Protein AF-A0A9P7GLA0-F1 (afdb_monomer)

InterPro domains:
  IPR029021 Protein-tyrosine phosphatase-like [G3DSA:3.90.190.10] (1-59)

Radius of gyration: 13.98 Å; Cα contacts (8 Å, |Δi|>4): 39; chains: 1; bounding box: 35×22×36 Å

Nearest PDB structures (foldseek):
  4ki9-assembly1_A  TM=9.253E-01  e=3.858E-02  Homo sapiens
  4jnb-assembly1_A  TM=8.657E-01  e=3.404E-01  Homo sapiens

Foldseek 3Di:
DLVVLDAPVVVVVVVCVVPVPDDDDPVVVVVSNLCVVCVNDQDCPDPSNVVVVVVVVVVCVVVVND

Sequence (66 aa):
MWRDRVGFSEALDVVRSAREQIWLNGGFLEQLTVFQLCQYSPSLENGHYASWRVKTDRQLKAAGLR

pLDDT: mean 93.88, std 3.94, range [75.38, 98.44]

Organism: NCBI:txid117069

Structure (mmCIF, N/CA/C/O backbone):
data_AF-A0A9P7GLA0-F1
#
_entry.id   AF-A0A9P7GLA0-F1
#
loop_
_atom_site.group_PDB
_atom_site.id
_atom_site.type_symbol
_atom_site.label_atom_id
_atom_site.label_alt_id
_atom_site.label_comp_id
_atom_site.label_asym_id
_atom_site.label_entity_id
_atom_site.label_seq_id
_atom_site.pdbx_PDB_ins_code
_atom_site.Cartn_x
_atom_site.Cartn_y
_atom_site.Cartn_z
_atom_site.occupancy
_atom_site.B_iso_or_equiv
_atom_site.auth_seq_id
_atom_site.auth_comp_id
_atom_site.auth_asym_id
_atom_site.auth_atom_id
_atom_site.pdbx_PDB_model_num
ATOM 1 N N . MET A 1 1 ? -11.056 1.961 2.854 1.00 88.06 1 MET A N 1
ATOM 2 C CA . MET A 1 1 ? -10.284 2.675 1.8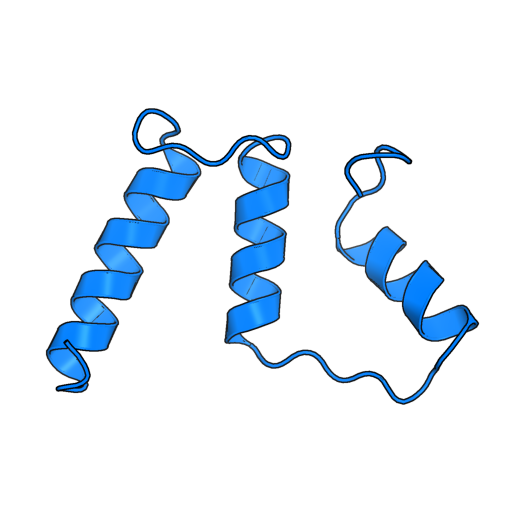04 1.00 88.06 1 MET A CA 1
ATOM 3 C C . MET A 1 1 ? -11.084 2.857 0.514 1.00 88.06 1 MET A C 1
ATOM 5 O O . MET A 1 1 ? -11.599 3.940 0.314 1.00 88.06 1 MET A O 1
ATOM 9 N N . TRP A 1 2 ? -11.258 1.845 -0.350 1.00 88.06 2 TRP A N 1
ATOM 10 C CA . TRP A 1 2 ? -11.960 2.032 -1.640 1.00 88.06 2 TRP A CA 1
ATOM 11 C C . TRP A 1 2 ? -13.449 2.391 -1.497 1.00 88.06 2 TRP A C 1
ATOM 13 O O . TRP A 1 2 ? -13.907 3.348 -2.117 1.00 88.06 2 TRP A O 1
ATOM 23 N N . ARG A 1 3 ? -14.181 1.656 -0.649 1.00 90.81 3 ARG A N 1
ATOM 24 C CA . ARG A 1 3 ? -15.611 1.886 -0.385 1.00 90.81 3 ARG A CA 1
ATOM 25 C C . ARG A 1 3 ? -15.859 3.240 0.284 1.00 90.81 3 ARG A C 1
ATOM 27 O O . ARG A 1 3 ? -16.633 4.035 -0.230 1.00 90.81 3 ARG A O 1
ATOM 34 N N . ASP A 1 4 ? -15.153 3.500 1.381 1.00 88.94 4 ASP A N 1
ATOM 35 C CA . ASP A 1 4 ? -15.399 4.673 2.240 1.00 88.94 4 ASP A CA 1
ATOM 36 C C . ASP A 1 4 ? -14.539 5.892 1.868 1.00 88.94 4 ASP A C 1
ATOM 38 O O . ASP A 1 4 ? -14.588 6.916 2.532 1.00 88.94 4 ASP A O 1
ATOM 42 N N . ARG A 1 5 ? -13.718 5.780 0.814 1.00 89.06 5 ARG A N 1
ATOM 43 C CA . ARG A 1 5 ? -12.803 6.821 0.298 1.00 89.06 5 ARG A CA 1
ATOM 44 C C . ARG A 1 5 ? -11.803 7.393 1.311 1.00 89.06 5 ARG A C 1
ATOM 46 O O . ARG A 1 5 ? -11.191 8.422 1.053 1.00 89.06 5 ARG A O 1
ATOM 53 N N . VAL A 1 6 ? -11.557 6.659 2.388 1.00 92.88 6 VAL A N 1
ATOM 54 C CA . VAL A 1 6 ? -10.571 6.977 3.429 1.00 92.88 6 VAL A CA 1
ATOM 55 C C . VAL A 1 6 ? -9.148 6.579 3.038 1.00 92.88 6 VAL A C 1
ATOM 57 O O . VAL A 1 6 ? -8.941 5.583 2.334 1.00 92.88 6 VAL A O 1
ATOM 60 N N . GLY A 1 7 ? -8.163 7.322 3.544 1.00 91.00 7 GLY A N 1
ATOM 61 C CA . GLY A 1 7 ? -6.747 6.981 3.406 1.00 91.00 7 GLY A CA 1
ATOM 62 C C . GLY A 1 7 ? -6.341 5.752 4.229 1.00 91.00 7 GLY A C 1
ATOM 63 O O . GLY A 1 7 ? -7.113 5.220 5.025 1.00 91.00 7 GLY A O 1
ATOM 64 N N . PHE A 1 8 ? -5.103 5.297 4.045 1.00 91.19 8 PHE A N 1
ATOM 65 C CA . PHE A 1 8 ? -4.548 4.120 4.710 1.00 91.19 8 PHE A CA 1
ATOM 66 C C . PHE A 1 8 ? -4.530 4.283 6.233 1.00 91.19 8 PHE A C 1
ATOM 68 O O . PHE A 1 8 ? -4.981 3.382 6.932 1.00 91.19 8 PHE A O 1
ATOM 75 N N . SER A 1 9 ? -4.059 5.433 6.732 1.00 90.75 9 SER A N 1
ATOM 76 C CA . SER A 1 9 ? -3.999 5.703 8.177 1.00 90.75 9 SER A CA 1
ATOM 77 C C . SER A 1 9 ? -5.381 5.596 8.817 1.00 90.75 9 SER A C 1
ATOM 79 O O . SER A 1 9 ? -5.569 4.834 9.755 1.00 90.75 9 SER A O 1
ATOM 81 N N . GLU A 1 10 ? -6.369 6.278 8.240 1.00 94.06 10 GLU A N 1
ATOM 82 C CA . GLU A 1 10 ? -7.743 6.274 8.744 1.00 94.06 10 GLU A CA 1
ATOM 83 C C . GLU A 1 10 ? -8.383 4.880 8.657 1.00 94.06 10 GLU A C 1
ATOM 85 O O . GLU A 1 10 ? -9.023 4.421 9.599 1.00 94.06 10 GLU A O 1
ATOM 90 N N . ALA A 1 11 ? -8.156 4.145 7.563 1.00 93.38 11 ALA A N 1
ATOM 91 C CA . ALA A 1 11 ? -8.620 2.765 7.459 1.00 93.38 11 ALA A CA 1
ATOM 92 C C . ALA A 1 11 ? -7.987 1.848 8.515 1.00 93.38 11 ALA A C 1
ATOM 94 O O . ALA A 1 11 ? -8.654 0.942 9.016 1.00 93.38 11 ALA A O 1
ATOM 95 N N . LEU A 1 12 ? -6.714 2.065 8.852 1.00 91.56 12 LEU A N 1
ATOM 96 C CA . LEU A 1 12 ? -6.036 1.304 9.892 1.00 91.56 12 LEU A CA 1
ATOM 97 C C . LEU A 1 12 ? -6.614 1.617 11.274 1.00 91.56 12 LEU A C 1
ATOM 99 O O . LEU A 1 12 ? -6.789 0.696 12.067 1.00 91.56 12 LEU A O 1
ATOM 103 N N . ASP A 1 13 ? -6.967 2.873 11.538 1.00 92.25 13 ASP A N 1
ATOM 104 C CA . ASP A 1 13 ? -7.603 3.281 12.792 1.00 92.25 13 ASP A CA 1
ATOM 105 C C . ASP A 1 13 ? -9.001 2.662 12.943 1.00 92.25 13 ASP A C 1
ATOM 107 O O . ASP A 1 13 ? -9.333 2.144 14.010 1.00 92.25 13 ASP A O 1
ATOM 111 N N . VAL A 1 14 ? -9.787 2.595 11.860 1.00 93.25 14 VAL A N 1
ATOM 112 C CA . VAL A 1 14 ? -11.078 1.877 11.836 1.00 93.25 14 VAL A CA 1
ATOM 113 C C . VAL A 1 14 ? -10.900 0.389 12.141 1.00 93.25 14 VAL A C 1
ATOM 115 O O . VAL A 1 14 ? -11.678 -0.200 12.885 1.00 93.25 14 VAL A O 1
ATOM 118 N N . VAL A 1 15 ? -9.871 -0.247 11.585 1.00 92.56 15 VAL A N 1
ATOM 119 C CA . VAL A 1 15 ? -9.601 -1.663 11.857 1.00 92.56 15 VAL A CA 1
ATOM 120 C C . VAL A 1 15 ? -9.129 -1.867 13.301 1.00 92.56 15 VAL A C 1
ATOM 122 O O . VAL A 1 15 ? -9.555 -2.817 13.957 1.00 92.56 15 VAL A O 1
ATOM 125 N N . ARG A 1 16 ? -8.286 -0.968 13.817 1.00 92.12 16 ARG A N 1
ATOM 126 C CA . ARG A 1 16 ? -7.763 -1.021 15.188 1.00 92.12 16 ARG A CA 1
ATOM 127 C C . ARG A 1 16 ? -8.832 -0.778 16.243 1.00 92.12 16 ARG A C 1
ATOM 129 O O . ARG A 1 16 ? -8.761 -1.401 17.296 1.00 92.12 16 ARG A O 1
ATOM 136 N N . SER A 1 17 ? -9.834 0.054 15.958 1.00 92.56 17 SER A N 1
ATOM 137 C CA . SER A 1 17 ? -10.962 0.260 16.873 1.00 92.56 17 SER A CA 1
ATOM 138 C C . SER A 1 17 ? -11.803 -1.009 17.052 1.00 92.56 17 SER A C 1
ATOM 140 O O . SER A 1 17 ? -12.340 -1.243 18.131 1.00 92.56 17 SER A O 1
ATOM 142 N N . ALA A 1 18 ? -11.868 -1.865 16.026 1.00 94.25 18 ALA A N 1
ATOM 143 C CA . ALA A 1 18 ? -12.515 -3.174 16.103 1.00 94.25 18 ALA A CA 1
ATOM 144 C C . ALA A 1 18 ? -11.580 -4.279 16.629 1.00 94.25 18 ALA A C 1
ATOM 146 O O . ALA A 1 18 ? -12.040 -5.251 17.230 1.00 94.25 18 ALA A O 1
ATOM 147 N N . ARG A 1 19 ? -10.270 -4.166 16.383 1.00 92.50 19 ARG A N 1
ATOM 148 C CA . ARG A 1 19 ? -9.260 -5.132 16.823 1.00 92.50 19 ARG A CA 1
ATOM 149 C C . ARG A 1 19 ? -7.904 -4.461 17.022 1.00 92.50 19 ARG A C 1
ATOM 151 O O . ARG A 1 19 ? -7.114 -4.329 16.091 1.00 92.50 19 ARG A O 1
ATOM 158 N N . GLU A 1 20 ? -7.605 -4.125 18.269 1.00 85.19 20 GLU A N 1
ATOM 159 C CA . GLU A 1 20 ? -6.397 -3.379 18.642 1.00 85.19 20 GLU A CA 1
ATOM 160 C C . GLU A 1 20 ? -5.093 -4.134 18.313 1.00 85.19 20 GLU A C 1
ATOM 162 O O . GLU A 1 20 ? -4.107 -3.547 17.872 1.00 85.19 20 GLU A O 1
ATOM 167 N N . GLN A 1 21 ? -5.099 -5.465 18.437 1.00 87.19 21 GLN A N 1
ATOM 168 C CA . GLN A 1 21 ? -3.929 -6.324 18.215 1.00 87.19 21 GLN A CA 1
ATOM 169 C C . GLN A 1 21 ? -3.698 -6.677 16.733 1.00 87.19 21 GLN A C 1
ATOM 171 O O . GLN A 1 21 ? -3.502 -7.847 16.392 1.00 87.19 21 GLN A O 1
ATOM 176 N N . ILE A 1 22 ? -3.739 -5.695 15.831 1.00 87.19 22 ILE A N 1
ATOM 177 C CA . ILE A 1 22 ? -3.335 -5.892 14.431 1.00 87.19 22 ILE A CA 1
ATOM 178 C C . ILE A 1 22 ? -2.027 -5.160 14.146 1.00 87.19 22 ILE A C 1
ATOM 180 O O . ILE A 1 22 ? -1.938 -3.933 14.215 1.00 87.19 22 ILE A O 1
ATOM 184 N N . TRP A 1 23 ? -1.031 -5.943 13.734 1.00 87.25 23 TRP A N 1
ATOM 185 C CA . TRP A 1 23 ? 0.273 -5.468 13.293 1.00 87.25 23 TRP A CA 1
ATOM 186 C C . TRP A 1 23 ? 0.487 -5.865 11.837 1.00 87.25 23 TRP A C 1
ATOM 188 O O . TRP A 1 23 ? 0.676 -7.038 11.515 1.00 87.25 23 TRP A O 1
ATOM 198 N N . LEU A 1 24 ? 0.440 -4.879 10.944 1.00 91.88 24 LEU A N 1
ATOM 199 C CA . LEU A 1 24 ? 0.828 -5.078 9.552 1.00 91.88 24 LEU A CA 1
ATOM 200 C C . LEU A 1 24 ? 2.351 -5.156 9.461 1.00 91.88 24 LEU A C 1
ATOM 202 O O . LEU A 1 24 ? 3.058 -4.348 10.064 1.00 91.88 24 LEU A O 1
ATOM 206 N N . ASN A 1 25 ? 2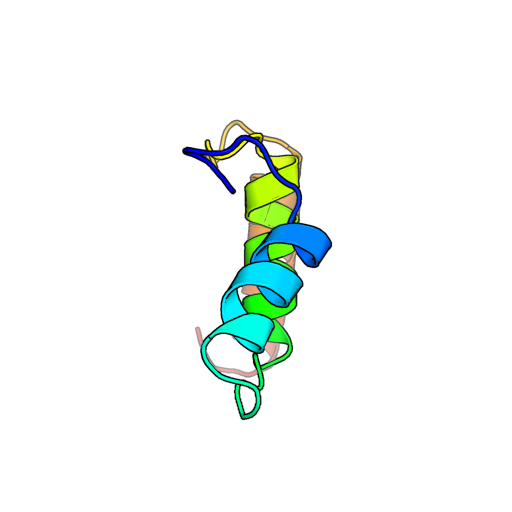.861 -6.104 8.677 1.00 94.00 25 ASN A N 1
ATOM 207 C CA . ASN A 1 25 ? 4.281 -6.106 8.341 1.00 94.00 25 ASN A CA 1
ATOM 208 C C . ASN A 1 25 ? 4.609 -4.959 7.366 1.00 94.00 25 ASN A C 1
ATOM 210 O O . ASN A 1 25 ? 3.731 -4.444 6.667 1.00 94.00 25 ASN A O 1
ATOM 214 N N . GLY A 1 26 ? 5.889 -4.581 7.299 1.00 92.75 26 GLY A N 1
ATOM 215 C CA . GLY A 1 26 ? 6.347 -3.458 6.475 1.00 92.75 26 GLY A CA 1
ATOM 216 C C . GLY A 1 26 ? 6.004 -3.591 4.988 1.00 92.75 26 GLY A C 1
ATOM 217 O O . GLY A 1 26 ? 5.671 -2.597 4.349 1.00 92.75 26 GLY A O 1
ATOM 218 N N . GLY A 1 27 ? 5.997 -4.815 4.451 1.00 94.44 27 GLY A N 1
ATOM 219 C CA . GLY A 1 27 ? 5.615 -5.067 3.061 1.00 94.44 27 GLY A CA 1
ATOM 220 C C . GLY A 1 27 ? 4.148 -4.733 2.789 1.00 94.44 27 GLY A C 1
ATOM 221 O O . GLY A 1 27 ? 3.842 -4.085 1.791 1.00 94.44 27 GLY A O 1
ATOM 222 N N . PHE A 1 28 ? 3.237 -5.102 3.694 1.00 95.25 28 PHE A N 1
ATOM 223 C CA . PHE A 1 28 ? 1.824 -4.740 3.565 1.00 95.25 28 PHE A CA 1
ATOM 224 C C . PHE A 1 28 ? 1.581 -3.238 3.742 1.00 95.25 28 PHE A C 1
ATOM 226 O O . PHE A 1 28 ? 0.751 -2.681 3.025 1.00 95.25 28 PHE A O 1
ATOM 233 N N . LEU A 1 29 ? 2.322 -2.563 4.629 1.00 94.50 29 LEU A N 1
ATOM 234 C CA . LEU A 1 29 ? 2.258 -1.100 4.758 1.00 94.50 29 LEU A CA 1
ATOM 235 C C . LEU A 1 29 ? 2.635 -0.400 3.442 1.00 94.50 29 LEU A C 1
ATOM 237 O O . LEU A 1 29 ? 1.921 0.496 2.982 1.00 94.50 29 LEU A O 1
ATOM 241 N N . GLU A 1 30 ? 3.726 -0.838 2.808 1.00 95.31 30 GLU A N 1
ATOM 242 C CA . GLU A 1 30 ? 4.165 -0.298 1.517 1.00 95.31 30 GLU A CA 1
ATOM 243 C C . GLU A 1 30 ? 3.121 -0.571 0.424 1.00 95.31 30 GLU A C 1
ATOM 245 O O . GLU A 1 30 ? 2.731 0.342 -0.303 1.00 95.31 30 GLU A O 1
ATOM 250 N N . GLN A 1 31 ? 2.600 -1.799 0.349 1.00 96.25 31 GLN A N 1
ATOM 251 C CA . GLN A 1 31 ? 1.57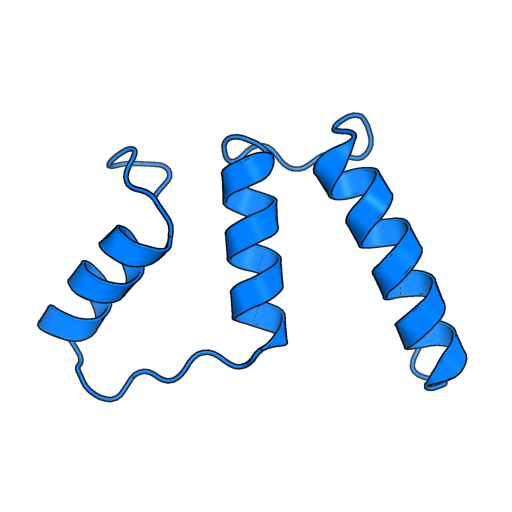8 -2.176 -0.633 1.00 96.25 31 GLN A CA 1
ATOM 252 C C . GLN A 1 31 ? 0.292 -1.351 -0.496 1.00 96.25 31 GLN A C 1
ATOM 254 O 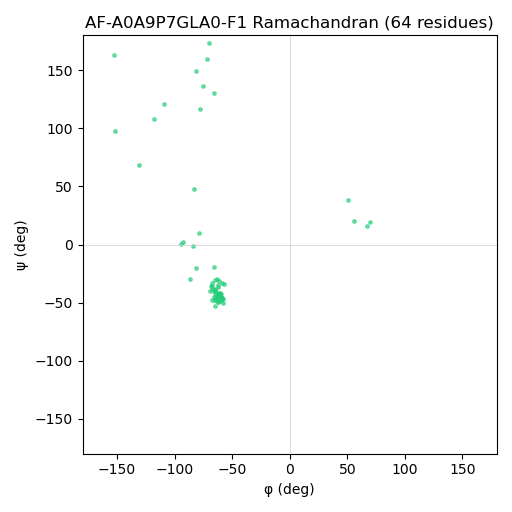O . GLN A 1 31 ? -0.240 -0.888 -1.504 1.00 96.25 31 GLN A O 1
ATOM 259 N N . LEU A 1 32 ? -0.199 -1.123 0.726 1.00 95.75 32 LEU A N 1
ATOM 260 C CA . LEU A 1 32 ? -1.401 -0.313 0.962 1.00 95.75 32 LEU A CA 1
ATOM 261 C C . LEU A 1 32 ? -1.180 1.161 0.614 1.00 95.75 32 LEU A C 1
ATOM 263 O O . LEU A 1 32 ? -2.074 1.804 0.061 1.00 95.75 32 LEU A O 1
ATOM 267 N N . THR A 1 33 ? 0.026 1.674 0.860 1.00 94.75 33 THR A N 1
ATOM 268 C CA . THR A 1 33 ? 0.420 3.022 0.430 1.00 94.75 33 THR A CA 1
ATOM 269 C C . THR A 1 33 ? 0.392 3.139 -1.094 1.00 94.75 33 THR A C 1
ATOM 271 O O . THR A 1 33 ? -0.236 4.050 -1.634 1.00 94.75 33 THR A O 1
ATOM 274 N N . VAL A 1 34 ? 1.010 2.193 -1.809 1.00 96.81 34 VAL A N 1
ATOM 275 C CA . VAL A 1 34 ? 0.998 2.166 -3.282 1.00 96.81 34 VAL A CA 1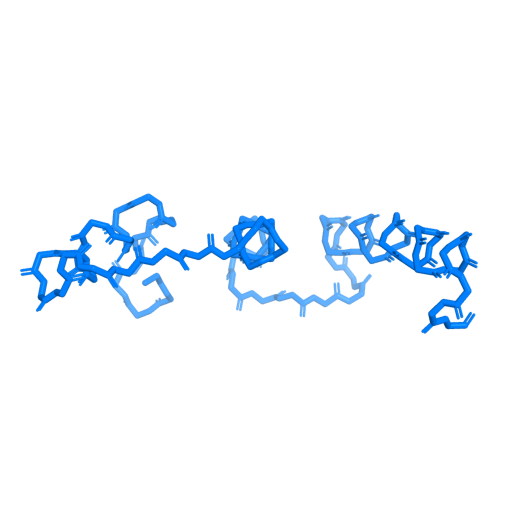
ATOM 276 C C . VAL A 1 34 ? -0.427 2.036 -3.813 1.00 96.81 34 VAL A C 1
ATOM 278 O O . VAL A 1 34 ? -0.799 2.745 -4.745 1.00 96.81 34 VAL A O 1
ATOM 281 N N . PHE A 1 35 ? -1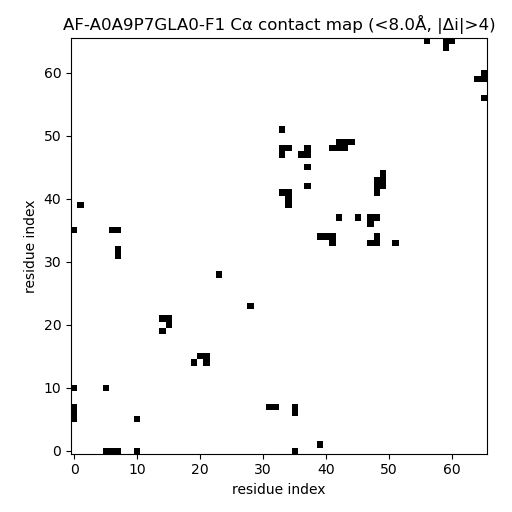.251 1.186 -3.200 1.00 96.25 35 PHE A N 1
ATOM 282 C CA . PHE A 1 35 ? -2.649 1.011 -3.583 1.00 96.25 35 PHE A CA 1
ATOM 283 C C . PHE A 1 35 ? -3.451 2.316 -3.472 1.00 96.25 35 PHE A C 1
ATOM 285 O O . PHE A 1 35 ? -4.205 2.652 -4.388 1.00 96.25 35 PHE A O 1
ATOM 292 N N . GLN A 1 36 ? -3.243 3.089 -2.400 1.00 95.19 36 GLN A N 1
ATOM 293 C CA . GLN A 1 36 ? -3.846 4.414 -2.247 1.00 95.19 36 GLN A CA 1
ATOM 294 C C . GLN A 1 36 ? -3.350 5.403 -3.311 1.00 95.19 36 GLN A C 1
ATOM 296 O O . GLN A 1 36 ? -4.167 6.102 -3.909 1.00 95.19 36 GLN A O 1
ATOM 301 N N . LEU A 1 37 ? -2.039 5.450 -3.579 1.00 95.00 37 LEU A N 1
ATOM 302 C CA . LEU A 1 37 ? -1.455 6.318 -4.616 1.00 95.00 37 LEU A CA 1
ATOM 303 C C . LEU A 1 37 ? -1.980 5.986 -6.018 1.00 95.00 37 LEU A C 1
ATOM 305 O O . LEU A 1 37 ? -2.146 6.873 -6.849 1.00 95.00 37 LEU A O 1
ATOM 309 N N . CYS A 1 38 ? -2.305 4.719 -6.268 1.00 96.06 38 CYS A N 1
ATOM 310 C CA . CYS A 1 38 ? -2.931 4.277 -7.512 1.00 96.06 38 CYS A CA 1
ATOM 311 C C . CYS A 1 38 ? -4.438 4.563 -7.571 1.00 96.06 38 CYS A C 1
ATOM 313 O O . CYS A 1 38 ? -5.116 4.025 -8.442 1.00 96.06 38 CYS A O 1
ATOM 315 N N . GLN A 1 39 ? -4.984 5.336 -6.625 1.00 93.88 39 GLN A N 1
ATOM 316 C CA . GLN A 1 39 ? -6.420 5.592 -6.493 1.00 93.88 39 GLN A CA 1
ATOM 317 C C . GLN A 1 39 ? -7.250 4.301 -6.504 1.00 93.88 39 GLN A C 1
ATOM 319 O O . GLN A 1 39 ? -8.341 4.244 -7.071 1.00 93.88 39 GLN A O 1
ATOM 324 N N . TYR A 1 40 ? -6.725 3.253 -5.863 1.00 94.19 40 TYR A N 1
ATOM 325 C CA . TYR A 1 40 ? -7.344 1.930 -5.786 1.00 94.19 40 TYR A CA 1
ATOM 326 C C . TYR A 1 40 ? -7.418 1.163 -7.118 1.00 94.19 40 TYR A C 1
ATOM 328 O O . TYR A 1 40 ? -8.135 0.170 -7.202 1.00 94.19 40 TYR A O 1
ATOM 336 N N . SER A 1 41 ? -6.661 1.580 -8.139 1.00 95.38 41 SER A N 1
ATOM 337 C CA . SER A 1 41 ? -6.583 0.928 -9.453 1.00 95.38 41 SER A CA 1
ATOM 338 C C . SER A 1 41 ? -5.122 0.708 -9.890 1.00 95.38 41 SER A C 1
ATOM 340 O O . SER A 1 41 ? -4.639 1.373 -10.810 1.00 95.38 41 SER A O 1
ATOM 342 N N . PRO A 1 42 ? -4.370 -0.188 -9.221 1.00 97.06 42 PRO A N 1
ATOM 343 C CA . PRO A 1 42 ? -2.988 -0.482 -9.590 1.00 97.06 42 PRO A CA 1
ATOM 344 C C . PRO A 1 42 ? -2.921 -1.159 -10.964 1.00 97.06 42 PRO A C 1
ATOM 346 O O . PRO A 1 42 ? -3.613 -2.142 -11.223 1.00 97.06 42 PRO A O 1
ATOM 349 N N . SER A 1 43 ? -2.058 -0.652 -11.839 1.00 97.44 43 SER A N 1
ATOM 350 C CA . SER A 1 43 ? -1.814 -1.215 -13.168 1.00 97.44 43 SER A CA 1
ATOM 351 C C . SER A 1 43 ? -0.394 -0.893 -13.628 1.00 97.44 43 SER A C 1
ATOM 353 O O . SER A 1 43 ? 0.251 0.006 -13.090 1.00 97.44 43 SER A O 1
ATOM 355 N N . LEU A 1 44 ? 0.104 -1.606 -14.641 1.00 96.56 44 LEU A N 1
ATOM 356 C CA . LEU A 1 44 ? 1.419 -1.318 -15.233 1.00 96.56 44 LEU A CA 1
ATOM 357 C C . LEU A 1 44 ? 1.478 0.047 -15.935 1.00 96.56 44 LEU A C 1
ATOM 359 O O . LEU A 1 44 ? 2.562 0.587 -16.124 1.00 96.56 44 LEU A O 1
ATOM 363 N N . GLU A 1 45 ? 0.324 0.612 -16.282 1.00 97.62 45 GLU A N 1
ATOM 364 C CA . GLU A 1 45 ? 0.199 1.954 -16.857 1.00 97.62 45 GLU A CA 1
ATOM 365 C C . GLU A 1 45 ? 0.241 3.046 -15.774 1.00 97.62 45 GLU A C 1
ATOM 367 O O . GLU A 1 45 ? 0.557 4.200 -16.059 1.00 97.62 45 GLU A O 1
ATOM 372 N N . ASN A 1 46 ? -0.032 2.698 -14.509 1.00 98.00 46 ASN A N 1
ATOM 373 C CA . ASN A 1 46 ? 0.095 3.623 -13.391 1.00 98.00 46 ASN A CA 1
ATOM 374 C C . ASN A 1 46 ? 1.571 3.784 -12.986 1.00 98.00 46 ASN A C 1
ATOM 376 O O . ASN A 1 46 ? 2.207 2.847 -12.496 1.00 98.00 46 ASN A O 1
ATOM 380 N N . GLY A 1 47 ? 2.105 5.001 -13.121 1.00 97.56 47 GLY A N 1
ATOM 381 C CA . GLY A 1 47 ? 3.514 5.299 -12.842 1.00 97.56 47 GLY A CA 1
ATOM 382 C C . GLY A 1 47 ? 3.974 4.981 -11.411 1.00 97.56 47 GLY A C 1
ATOM 383 O O . GLY A 1 47 ? 5.115 4.544 -11.227 1.00 97.56 47 GLY A O 1
ATOM 384 N N . HIS A 1 48 ? 3.106 5.126 -10.400 1.00 97.94 48 HIS A N 1
ATOM 385 C CA . HIS A 1 48 ? 3.433 4.760 -9.017 1.00 97.94 48 HIS A CA 1
ATOM 386 C C . HIS A 1 48 ? 3.594 3.245 -8.869 1.00 97.94 48 HIS A C 1
ATOM 388 O O . HIS A 1 48 ? 4.598 2.783 -8.320 1.00 97.94 48 HIS A O 1
ATOM 394 N N . TYR A 1 49 ? 2.642 2.472 -9.399 1.00 98.44 49 TYR A N 1
ATOM 395 C CA . TYR A 1 49 ? 2.695 1.012 -9.347 1.00 98.44 49 TYR A CA 1
ATOM 396 C C . TYR A 1 49 ? 3.874 0.457 -10.147 1.00 98.44 49 TYR A C 1
ATOM 398 O O . TYR A 1 49 ? 4.624 -0.368 -9.630 1.00 98.44 49 TYR A O 1
ATOM 406 N N . ALA A 1 50 ? 4.072 0.931 -11.380 1.00 98.25 50 ALA A N 1
ATOM 407 C CA . ALA A 1 50 ? 5.161 0.485 -12.243 1.00 98.25 50 ALA A CA 1
ATOM 408 C C . ALA A 1 50 ? 6.533 0.718 -11.588 1.00 98.25 50 ALA A C 1
ATOM 410 O O . ALA A 1 50 ? 7.359 -0.195 -11.522 1.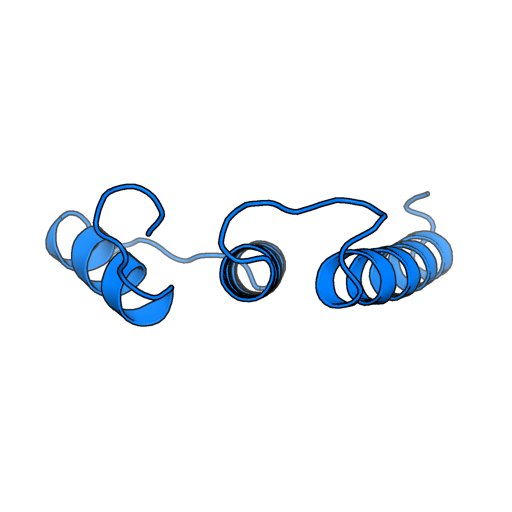00 98.25 50 ALA A O 1
ATOM 411 N N . SER A 1 51 ? 6.751 1.913 -11.027 1.00 97.88 51 SER A N 1
ATOM 412 C CA . SER A 1 51 ? 8.005 2.261 -10.345 1.00 97.88 51 SER A CA 1
ATOM 413 C C . SER A 1 51 ? 8.248 1.394 -9.110 1.00 97.88 51 SER A C 1
ATOM 415 O O . SER A 1 51 ? 9.350 0.870 -8.923 1.00 97.88 51 SER A O 1
ATOM 417 N N . TRP A 1 52 ? 7.214 1.203 -8.282 1.00 97.81 52 TRP A N 1
ATOM 418 C CA . TRP A 1 52 ? 7.286 0.312 -7.127 1.00 97.81 52 TRP A CA 1
ATOM 419 C C . TRP A 1 52 ? 7.604 -1.123 -7.557 1.00 97.81 52 TRP A C 1
ATOM 421 O O . TRP A 1 52 ? 8.553 -1.712 -7.047 1.00 97.81 52 TRP A O 1
ATOM 431 N N . ARG A 1 53 ? 6.898 -1.661 -8.559 1.00 97.50 53 ARG A N 1
ATOM 432 C CA . ARG A 1 53 ? 7.079 -3.037 -9.039 1.00 97.50 53 ARG A CA 1
ATOM 433 C C . ARG A 1 53 ? 8.505 -3.297 -9.518 1.00 97.50 53 ARG A C 1
ATOM 435 O O . ARG A 1 53 ? 9.105 -4.285 -9.101 1.00 97.50 53 ARG A O 1
ATOM 442 N N . VAL A 1 54 ? 9.076 -2.382 -10.307 1.00 97.75 54 VAL A N 1
ATOM 443 C CA . VAL A 1 54 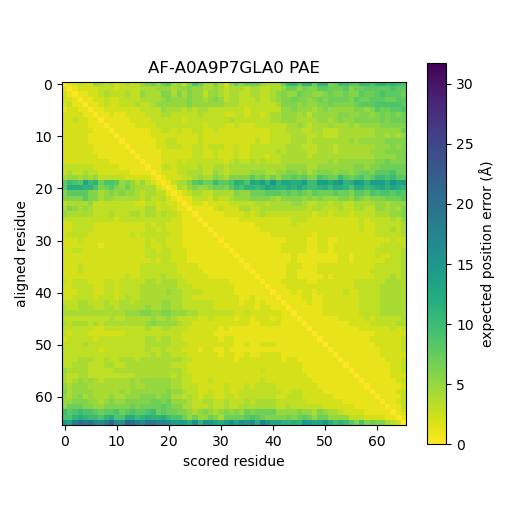? 10.475 -2.466 -10.765 1.00 97.75 54 VAL A CA 1
ATOM 444 C C . VAL A 1 54 ? 11.448 -2.477 -9.583 1.00 97.75 54 VAL A C 1
ATOM 446 O O . VAL A 1 54 ? 12.372 -3.293 -9.554 1.00 97.75 54 VAL A O 1
ATOM 449 N N . LYS A 1 55 ? 11.258 -1.595 -8.594 1.00 97.00 55 LYS A N 1
ATOM 450 C CA . LYS A 1 55 ? 12.100 -1.551 -7.388 1.00 97.00 55 LYS A CA 1
ATOM 451 C C . LYS A 1 55 ? 11.999 -2.854 -6.593 1.00 97.00 55 LYS A C 1
ATOM 453 O O . LYS A 1 55 ? 13.028 -3.434 -6.251 1.00 97.00 55 LYS A O 1
ATOM 458 N N . THR A 1 56 ? 10.785 -3.328 -6.330 1.00 96.38 56 THR A N 1
ATOM 459 C CA . THR A 1 56 ? 10.550 -4.549 -5.557 1.00 96.38 56 THR A CA 1
ATOM 460 C C . THR A 1 56 ? 11.100 -5.781 -6.276 1.00 96.38 56 THR A C 1
ATOM 462 O O . THR A 1 56 ? 11.690 -6.639 -5.631 1.00 96.38 56 THR A O 1
ATOM 465 N N . ASP A 1 57 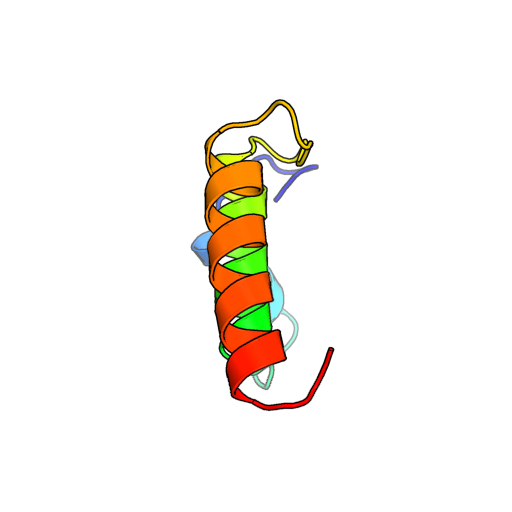? 10.985 -5.865 -7.605 1.00 96.94 57 ASP A N 1
ATOM 466 C CA . ASP A 1 57 ? 11.553 -6.977 -8.381 1.00 96.94 57 ASP A CA 1
ATOM 467 C C . ASP A 1 57 ? 13.078 -7.013 -8.321 1.00 96.94 57 ASP A C 1
ATOM 469 O O . ASP A 1 57 ? 13.662 -8.086 -8.166 1.00 96.94 57 ASP A O 1
ATOM 473 N N . ARG A 1 58 ? 13.735 -5.848 -8.362 1.00 97.38 58 ARG A N 1
ATOM 474 C CA . ARG A 1 58 ? 15.187 -5.758 -8.149 1.00 97.38 58 ARG A CA 1
ATOM 475 C C . ARG A 1 58 ? 15.586 -6.243 -6.756 1.00 97.38 58 ARG A C 1
ATOM 477 O O . ARG A 1 58 ? 16.562 -6.976 -6.638 1.00 97.38 58 ARG A O 1
ATOM 484 N N . GLN A 1 59 ? 14.837 -5.863 -5.721 1.00 96.00 59 GLN A N 1
ATOM 485 C CA . GLN A 1 59 ? 15.100 -6.290 -4.341 1.00 96.00 59 GLN A CA 1
ATOM 486 C C . GLN A 1 59 ? 14.898 -7.799 -4.155 1.00 96.00 59 GLN A C 1
ATOM 488 O O . GLN A 1 59 ? 15.755 -8.460 -3.578 1.00 96.00 59 GLN A O 1
ATOM 493 N N . LEU A 1 60 ? 13.808 -8.352 -4.692 1.00 95.56 60 LEU A N 1
ATOM 494 C CA . LEU A 1 60 ? 13.525 -9.791 -4.682 1.00 95.56 60 LEU A CA 1
ATOM 495 C C . LEU A 1 60 ? 14.631 -10.588 -5.375 1.00 95.56 60 LEU A C 1
ATOM 497 O O . LEU A 1 60 ? 15.111 -11.572 -4.818 1.00 95.56 60 LEU A O 1
ATOM 501 N N . LYS A 1 61 ? 15.068 -10.135 -6.555 1.00 97.06 61 LYS A N 1
ATOM 502 C CA . LYS A 1 61 ? 16.165 -10.770 -7.291 1.00 97.06 61 LYS A CA 1
ATOM 503 C C . LYS A 1 61 ? 17.477 -10.715 -6.505 1.00 97.06 61 LYS A C 1
ATOM 505 O O . LYS A 1 61 ? 18.181 -11.714 -6.425 1.00 97.06 61 LYS A O 1
ATOM 510 N N . ALA A 1 62 ? 17.794 -9.574 -5.889 1.00 96.50 62 ALA A N 1
ATOM 511 C CA . ALA A 1 62 ? 18.983 -9.429 -5.046 1.00 96.50 62 ALA A CA 1
ATOM 512 C C . ALA A 1 62 ? 18.944 -10.336 -3.801 1.00 96.50 62 ALA A C 1
ATOM 514 O O . ALA A 1 62 ? 19.988 -10.780 -3.337 1.00 96.50 62 ALA A O 1
ATOM 515 N N . ALA A 1 63 ? 17.748 -10.638 -3.292 1.00 95.69 63 ALA A N 1
ATOM 516 C CA . ALA A 1 63 ? 17.532 -11.569 -2.188 1.00 95.69 63 ALA A CA 1
ATOM 517 C C . ALA A 1 63 ? 17.453 -13.049 -2.623 1.00 95.69 63 ALA A C 1
ATOM 519 O O . ALA A 1 63 ? 17.274 -13.913 -1.770 1.00 95.69 63 ALA A O 1
ATOM 520 N N . GLY A 1 64 ? 17.550 -13.357 -3.924 1.00 96.12 64 GLY A N 1
ATOM 521 C CA . GLY A 1 64 ? 17.431 -14.725 -4.449 1.00 96.12 64 GLY A CA 1
ATOM 522 C C . GLY A 1 64 ? 16.017 -15.314 -4.369 1.00 96.12 64 GLY A C 1
ATOM 523 O O . GLY A 1 64 ? 15.852 -16.528 -4.412 1.00 96.12 64 GLY A O 1
ATOM 524 N N . LEU A 1 65 ? 14.996 -14.466 -4.230 1.00 92.44 65 LEU A N 1
ATOM 525 C CA . LEU A 1 65 ? 13.594 -14.869 -4.068 1.00 92.44 65 LEU A CA 1
ATOM 526 C C . LEU A 1 65 ? 12.816 -14.897 -5.395 1.00 92.44 65 LEU A C 1
ATOM 528 O O . LEU A 1 65 ? 11.609 -15.147 -5.385 1.00 92.44 65 LEU A O 1
ATOM 532 N N . ARG A 1 66 ? 13.469 -14.581 -6.520 1.00 75.38 66 ARG A N 1
ATOM 533 C CA . ARG A 1 66 ? 12.855 -14.503 -7.848 1.00 75.38 66 ARG A CA 1
ATOM 534 C C . ARG A 1 66 ? 13.865 -14.723 -8.968 1.00 75.38 66 ARG A C 1
ATOM 536 O O . ARG A 1 66 ? 15.021 -14.272 -8.803 1.00 75.38 66 ARG A O 1
#

Secondary structure (DSSP, 8-state):
-TTT---HHHHHHHHHHH-S-----HHHHHHHHHHHHTTT---TTSHHHHHHHHHHHHHHHHTT--

Mean predicted aligned error: 3.38 Å

Solvent-accessible surface area (backbone atoms only — not comparable to full-atom values): 3957 Å² total; per-residue (Å²): 65,82,89,77,70,41,53,66,70,58,40,49,51,59,49,32,75,79,43,70,93,68,81,80,54,72,67,56,54,52,52,49,51,49,34,57,74,35,73,71,57,73,40,82,85,36,67,69,43,37,53,49,50,55,52,51,51,54,51,35,40,75,69,68,75,100